Protein AF-A0A3D0RS94-F1 (afdb_monomer_lite)

Sequence (169 aa):
GINPLVRGVFGFDESISSLLTWTTRAYLATLTGYVIHEIAVRAFYARKEPMIPFYAVIIRLALFLGIGILGISLFPEIGAPIIAIAELALLIEAVILLVWLSRRTHEPVNTNTAIIKGLISAVVGGVVTYLIALYLPGGAIITALIGMIVGGLVALAIVWSEAKQLFRL

Foldseek 3Di:
DCLLVLCVPPVDDPVVSVLVVLLVVLLVVLVVLVVLLVVLCVLCVVVVNNVLNVVLVVQLVVQLCVQLVCCCVVCVPSPNSSSSNSSVSSSVSSVVSLVVSLVVDPHGDPCPVVVVLLVVLLVQLVVQLVVLCVPPPDRNVVSNVVSNVVSVVSSCVSNVVVVVVVVVD

Secondary structure (DSSP, 8-state):
--HHHHHHHH---HHHHHHHHHHHHHHHHHHHHHHHHHHHHHHHHHTT-THHHHHHHHHHHHHHHHHHHHHHHH-TTT-HHHHHHHTHHHHHHHHHHHHHHHHHSSS----HHHHHHHHHHHHHHHHHHHHHHHH--S-HHHHHHHHHHHHHHHHHHHHHHHHHHHTT-

pLDDT: mean 86.91, std 6.8, range [53.88, 95.31]

Structure (mmCIF, N/CA/C/O backbone):
data_AF-A0A3D0RS94-F1
#
_entry.id   AF-A0A3D0RS94-F1
#
loop_
_atom_site.group_PDB
_atom_site.id
_atom_site.type_symbol
_atom_site.label_atom_id
_atom_site.label_alt_id
_atom_site.label_comp_id
_atom_site.label_asym_id
_atom_site.label_entity_id
_atom_site.label_seq_id
_atom_site.pdbx_PDB_ins_code
_atom_site.Cartn_x
_atom_site.Cartn_y
_atom_site.Cartn_z
_atom_site.occupancy
_atom_site.B_iso_or_equiv
_atom_site.auth_seq_id
_atom_site.auth_comp_id
_atom_site.auth_asym_id
_atom_site.auth_atom_id
_atom_site.pdbx_PDB_model_num
ATOM 1 N N . GLY A 1 1 ? 3.266 -2.256 -17.168 1.00 68.38 1 GLY A N 1
ATOM 2 C CA . GLY A 1 1 ? 3.992 -1.923 -15.916 1.00 68.38 1 GLY 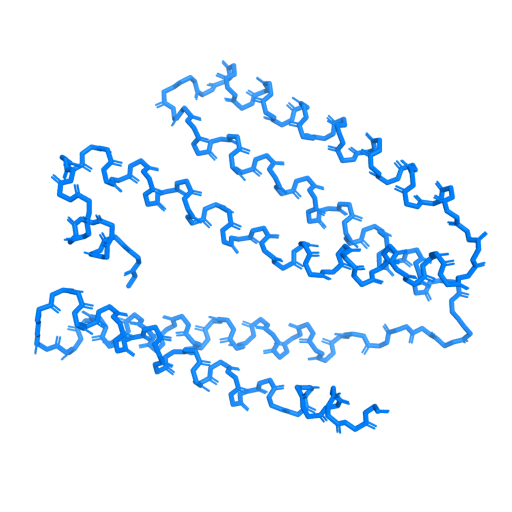A CA 1
ATOM 3 C C . GLY A 1 1 ? 4.546 -0.507 -15.994 1.00 68.38 1 GLY A C 1
ATOM 4 O O . GLY A 1 1 ? 4.496 0.056 -17.073 1.00 68.38 1 GLY A O 1
ATOM 5 N N . ILE A 1 2 ? 5.066 0.068 -14.901 1.00 80.88 2 ILE A N 1
ATOM 6 C CA . ILE A 1 2 ? 5.441 1.504 -14.845 1.00 80.88 2 ILE A CA 1
ATOM 7 C C . ILE A 1 2 ? 6.781 1.867 -15.516 1.00 80.88 2 ILE A C 1
ATOM 9 O O . ILE A 1 2 ? 6.996 3.023 -15.860 1.00 80.88 2 ILE A O 1
ATOM 13 N N . ASN A 1 3 ? 7.682 0.899 -15.717 1.00 82.75 3 ASN A N 1
ATOM 14 C CA . ASN A 1 3 ? 9.044 1.144 -16.219 1.00 82.75 3 ASN A CA 1
ATOM 15 C C . ASN A 1 3 ? 9.085 1.869 -17.588 1.00 82.75 3 ASN A C 1
ATOM 17 O O . ASN A 1 3 ? 9.814 2.854 -17.697 1.00 82.75 3 ASN A O 1
ATOM 21 N N . PRO A 1 4 ? 8.265 1.497 -18.595 1.00 81.62 4 PRO A N 1
ATOM 22 C CA . PRO A 1 4 ? 8.216 2.223 -19.865 1.00 81.62 4 PRO A CA 1
ATOM 23 C C . PRO A 1 4 ? 7.816 3.695 -19.729 1.00 81.62 4 PRO A C 1
ATOM 25 O O . PRO A 1 4 ? 8.299 4.525 -20.492 1.00 81.62 4 PRO A O 1
ATOM 28 N N . LEU A 1 5 ? 6.966 4.030 -18.750 1.00 82.06 5 LEU A N 1
ATOM 29 C CA . LEU A 1 5 ? 6.573 5.415 -18.478 1.00 82.06 5 LEU A CA 1
ATOM 30 C C . LEU A 1 5 ? 7.738 6.198 -17.873 1.00 82.06 5 LEU A C 1
ATOM 32 O O . LEU A 1 5 ? 8.018 7.309 -18.305 1.00 82.06 5 LEU A O 1
ATOM 36 N N . VAL A 1 6 ? 8.452 5.593 -16.919 1.00 83.19 6 VAL A N 1
ATOM 37 C CA . VAL A 1 6 ? 9.632 6.203 -16.293 1.00 83.19 6 VAL A CA 1
ATOM 38 C C . VAL A 1 6 ? 10.712 6.494 -17.339 1.00 83.19 6 VAL A C 1
ATOM 40 O O . VAL A 1 6 ? 11.195 7.620 -17.420 1.00 83.19 6 VAL A O 1
ATOM 43 N N . ARG A 1 7 ? 11.041 5.515 -18.192 1.00 83.62 7 ARG A N 1
ATOM 44 C CA . ARG A 1 7 ? 12.036 5.702 -19.263 1.00 83.62 7 ARG A CA 1
ATOM 45 C C . ARG A 1 7 ? 11.581 6.733 -20.295 1.00 83.62 7 ARG A C 1
ATOM 47 O O . ARG A 1 7 ? 12.375 7.571 -20.703 1.00 83.62 7 ARG A O 1
ATOM 54 N N . GLY A 1 8 ? 10.309 6.685 -20.692 1.00 81.12 8 GLY A N 1
ATOM 55 C CA . GLY A 1 8 ? 9.751 7.573 -21.711 1.00 81.12 8 GLY A CA 1
ATOM 56 C C . GLY A 1 8 ? 9.652 9.040 -21.290 1.00 81.12 8 GLY A C 1
ATOM 57 O O . GLY A 1 8 ? 9.867 9.915 -22.119 1.00 81.12 8 GLY A O 1
ATOM 58 N N . VAL A 1 9 ? 9.334 9.312 -20.020 1.00 84.12 9 VAL A N 1
ATOM 59 C CA . VAL A 1 9 ? 9.152 10.683 -19.510 1.00 84.12 9 VAL A CA 1
ATOM 60 C C . VAL A 1 9 ? 10.475 11.319 -19.101 1.00 84.12 9 VAL A C 1
ATOM 62 O O . VAL A 1 9 ? 10.706 12.487 -19.398 1.00 84.12 9 VAL A O 1
ATOM 65 N N . PHE A 1 10 ? 11.337 10.572 -18.408 1.00 83.31 10 PHE A N 1
ATOM 66 C CA . PHE A 1 10 ? 12.537 11.148 -17.802 1.00 83.31 10 PHE A CA 1
ATOM 67 C C . PHE A 1 10 ? 13.807 10.984 -18.642 1.00 83.31 10 PHE A C 1
ATOM 69 O O . PHE A 1 10 ? 14.784 11.681 -18.389 1.00 83.31 10 PHE A O 1
ATOM 76 N N . GLY A 1 11 ? 13.825 10.070 -19.619 1.00 81.62 11 GLY A N 1
ATOM 77 C CA . GLY A 1 11 ? 14.994 9.855 -20.480 1.00 81.62 11 GLY A CA 1
ATOM 78 C C . GLY A 1 11 ? 16.259 9.415 -19.732 1.00 81.62 11 GLY A C 1
ATOM 79 O O . GLY A 1 11 ? 17.363 9.609 -20.231 1.00 81.62 11 GLY A O 1
ATOM 80 N N . PHE A 1 12 ? 16.115 8.861 -18.525 1.00 84.56 12 PHE A N 1
ATOM 81 C CA . PHE A 1 12 ? 17.240 8.420 -17.706 1.00 84.56 12 PHE A CA 1
ATOM 82 C C . PHE A 1 12 ? 17.893 7.143 -18.242 1.00 84.56 12 PHE A C 1
ATOM 84 O O . PHE A 1 12 ? 17.267 6.338 -18.937 1.00 84.56 12 PHE A O 1
ATOM 91 N N . ASP A 1 13 ? 19.141 6.925 -17.821 1.00 85.31 13 ASP A N 1
ATOM 92 C CA . ASP A 1 13 ? 19.844 5.657 -18.009 1.00 85.31 13 ASP A CA 1
ATOM 93 C C . ASP A 1 13 ? 19.070 4.476 -17.379 1.00 85.31 13 ASP A C 1
ATOM 95 O O . ASP A 1 13 ? 18.209 4.645 -16.503 1.00 85.31 13 ASP A O 1
ATOM 99 N N . GLU A 1 14 ? 19.353 3.261 -17.844 1.00 84.69 14 GLU A N 1
ATOM 100 C CA . GLU A 1 14 ? 18.674 2.036 -17.420 1.00 84.69 14 GLU A CA 1
ATOM 101 C C . GLU A 1 14 ? 18.836 1.769 -15.919 1.00 84.69 14 GLU A C 1
ATOM 103 O O . GLU A 1 14 ? 17.872 1.377 -15.254 1.00 84.69 14 GLU A O 1
ATOM 108 N N . SER A 1 15 ? 20.017 2.068 -15.372 1.00 85.75 15 SER A N 1
ATOM 109 C CA . SER A 1 15 ? 20.330 1.937 -13.946 1.00 85.75 15 SER A CA 1
ATOM 110 C C . SER A 1 15 ? 19.394 2.787 -13.071 1.00 85.75 15 SER A C 1
ATOM 112 O O . SER A 1 15 ? 18.686 2.268 -12.202 1.00 85.75 15 SER A O 1
ATOM 114 N N . ILE A 1 16 ? 19.310 4.087 -13.361 1.00 85.44 16 ILE A N 1
ATOM 115 C CA . ILE A 1 16 ? 18.476 5.060 -12.642 1.00 85.44 16 ILE A CA 1
ATOM 116 C C . ILE A 1 16 ? 16.987 4.758 -12.848 1.00 85.44 16 ILE A C 1
ATOM 118 O O . ILE A 1 16 ? 16.203 4.781 -11.898 1.00 85.44 16 ILE A O 1
ATOM 122 N N . SER A 1 17 ? 16.586 4.415 -14.074 1.00 87.12 17 SER A N 1
ATOM 123 C CA . SER A 1 17 ? 15.198 4.064 -14.392 1.00 87.12 17 SER A CA 1
ATOM 124 C C . SER A 1 17 ? 14.728 2.813 -13.644 1.00 87.12 17 SER A C 1
ATOM 126 O O . SER A 1 17 ? 13.578 2.749 -13.196 1.00 87.12 17 SER A O 1
ATOM 128 N N . SER A 1 18 ? 15.607 1.819 -13.487 1.00 86.25 18 SER A N 1
ATOM 129 C CA . SER A 1 18 ? 15.342 0.609 -12.706 1.00 86.25 18 SER A CA 1
ATOM 130 C C . SER A 1 18 ? 15.200 0.933 -11.218 1.00 86.25 18 SER A C 1
ATOM 132 O O . SER A 1 18 ? 14.203 0.547 -10.603 1.00 86.25 18 SER A O 1
ATOM 134 N N . LEU A 1 19 ? 16.127 1.721 -10.662 1.00 87.38 19 LEU A N 1
ATOM 135 C CA . LEU A 1 19 ? 16.088 2.154 -9.263 1.00 87.38 19 LEU A CA 1
ATOM 136 C C . LEU A 1 19 ? 14.793 2.908 -8.928 1.00 87.38 19 LEU A C 1
ATOM 138 O O . LEU A 1 19 ? 14.121 2.597 -7.939 1.00 87.38 19 LEU A O 1
ATOM 142 N N . LEU A 1 20 ? 14.408 3.865 -9.777 1.00 89.19 20 LEU A N 1
ATOM 143 C CA . LEU A 1 20 ? 13.173 4.627 -9.609 1.00 89.19 20 LEU A CA 1
ATOM 144 C C . LEU A 1 20 ? 11.947 3.717 -9.725 1.00 89.19 20 LEU A C 1
ATOM 146 O O . LEU A 1 20 ? 11.063 3.764 -8.876 1.00 89.19 20 LEU A O 1
ATOM 150 N N . THR A 1 21 ? 11.928 2.818 -10.713 1.00 90.00 21 THR A N 1
ATOM 151 C CA . THR A 1 21 ? 10.847 1.835 -10.879 1.00 90.00 21 THR A CA 1
ATOM 152 C C . THR A 1 21 ? 10.661 0.972 -9.627 1.00 90.00 21 THR A C 1
ATOM 154 O O . THR A 1 21 ? 9.527 0.755 -9.195 1.00 90.00 21 THR A O 1
ATOM 157 N N . TRP A 1 22 ? 11.743 0.457 -9.041 1.00 88.44 22 TRP A N 1
ATOM 158 C CA . TRP A 1 22 ? 11.679 -0.367 -7.831 1.00 88.44 22 TRP A CA 1
ATOM 159 C C . TRP A 1 22 ? 11.185 0.421 -6.623 1.00 88.44 22 TRP A C 1
ATOM 161 O O . TRP A 1 22 ? 10.279 -0.035 -5.925 1.00 88.44 22 TRP A O 1
ATOM 171 N N . THR A 1 23 ? 11.709 1.630 -6.438 1.00 89.88 23 THR A N 1
ATOM 172 C CA . THR A 1 23 ? 11.282 2.543 -5.374 1.00 89.88 23 THR A CA 1
ATOM 173 C C . THR A 1 23 ? 9.789 2.870 -5.492 1.00 89.88 23 THR A C 1
ATOM 175 O O . THR A 1 23 ? 9.040 2.734 -4.527 1.00 89.88 23 THR A O 1
ATOM 178 N N . THR A 1 24 ? 9.305 3.217 -6.689 1.00 90.38 24 THR A N 1
ATOM 179 C CA . THR A 1 24 ? 7.882 3.508 -6.915 1.00 90.38 24 THR A CA 1
ATOM 180 C C . THR A 1 24 ? 6.998 2.290 -6.655 1.00 90.38 24 THR A C 1
ATOM 182 O O . THR A 1 24 ? 5.938 2.431 -6.054 1.00 90.38 24 THR A O 1
ATOM 185 N N . ARG A 1 25 ? 7.411 1.082 -7.063 1.00 89.62 25 ARG A N 1
ATOM 186 C CA . ARG A 1 25 ? 6.653 -0.149 -6.772 1.00 89.62 25 ARG A CA 1
ATOM 187 C C . ARG A 1 25 ? 6.499 -0.385 -5.271 1.00 89.62 25 ARG A C 1
ATOM 189 O O . ARG A 1 25 ? 5.412 -0.766 -4.845 1.00 89.62 25 ARG A O 1
ATOM 196 N N . ALA A 1 26 ? 7.550 -0.133 -4.491 1.00 89.88 26 ALA A N 1
ATOM 197 C CA . ALA A 1 26 ? 7.493 -0.243 -3.038 1.00 89.88 26 ALA A CA 1
ATOM 198 C C . ALA A 1 26 ? 6.490 0.757 -2.433 1.00 89.88 26 ALA A C 1
ATOM 200 O O . ALA A 1 26 ? 5.623 0.346 -1.667 1.00 89.88 26 ALA A O 1
ATOM 201 N N . TYR A 1 27 ? 6.506 2.026 -2.857 1.00 90.12 27 TYR A N 1
ATOM 202 C CA . TYR A 1 27 ? 5.509 3.015 -2.416 1.00 90.12 27 TYR A CA 1
ATOM 203 C C . TYR A 1 27 ? 4.074 2.677 -2.850 1.00 90.12 27 TYR A C 1
ATOM 205 O O . TYR A 1 27 ? 3.125 2.874 -2.097 1.00 90.12 27 TYR A O 1
ATOM 213 N N . LEU A 1 28 ? 3.879 2.138 -4.057 1.00 90.38 28 LEU A N 1
ATOM 214 C CA . LEU A 1 28 ? 2.546 1.717 -4.501 1.00 90.38 28 LEU A CA 1
ATOM 215 C C . LEU A 1 28 ? 1.998 0.561 -3.654 1.00 90.38 28 LEU A C 1
ATOM 217 O O . LEU A 1 28 ? 0.791 0.499 -3.427 1.00 90.38 28 LEU A O 1
ATOM 221 N N . ALA A 1 29 ? 2.862 -0.324 -3.152 1.00 89.25 29 ALA A N 1
ATOM 222 C CA . ALA A 1 29 ? 2.450 -1.405 -2.261 1.00 89.25 29 ALA A CA 1
ATOM 223 C C . ALA A 1 29 ? 1.942 -0.890 -0.900 1.00 89.25 29 ALA A C 1
ATOM 225 O O . ALA A 1 29 ? 1.063 -1.509 -0.300 1.00 89.25 29 ALA A O 1
ATOM 226 N N . THR A 1 30 ? 2.446 0.253 -0.423 1.00 91.12 30 THR A N 1
ATOM 227 C CA . THR A 1 30 ? 2.049 0.842 0.869 1.00 91.12 30 THR A CA 1
ATOM 228 C C . THR A 1 30 ? 0.807 1.729 0.772 1.00 91.12 30 THR A C 1
ATOM 230 O O . THR A 1 30 ? 0.193 2.027 1.798 1.00 91.12 30 THR A O 1
ATOM 233 N N . LEU A 1 31 ? 0.368 2.087 -0.441 1.00 91.38 31 LEU A N 1
ATOM 234 C CA . LEU A 1 31 ? -0.774 2.974 -0.691 1.00 91.38 31 LEU A CA 1
ATOM 235 C C . LEU A 1 31 ? -2.060 2.524 0.021 1.00 91.38 31 LEU A C 1
ATOM 237 O O . LEU A 1 31 ? -2.773 3.346 0.594 1.00 91.38 31 LEU A O 1
ATOM 241 N N . THR A 1 32 ? -2.335 1.218 0.048 1.00 91.19 32 THR A N 1
ATOM 242 C CA . THR A 1 32 ? -3.491 0.653 0.767 1.00 91.19 32 THR A CA 1
ATOM 243 C C . THR A 1 32 ? -3.457 0.999 2.256 1.00 91.19 32 THR A C 1
ATOM 245 O O . THR A 1 32 ? -4.485 1.338 2.839 1.00 91.19 32 THR A O 1
ATOM 248 N N . GLY A 1 33 ? -2.270 0.966 2.866 1.00 92.19 33 GLY A N 1
ATOM 249 C CA . GLY A 1 33 ? -2.078 1.353 4.258 1.00 92.19 33 GLY A CA 1
ATOM 250 C C . GLY A 1 33 ? -2.427 2.819 4.493 1.00 92.19 33 GLY A C 1
ATOM 251 O O . GLY A 1 33 ? -3.122 3.119 5.458 1.00 92.19 33 GLY A O 1
ATOM 252 N N . TYR A 1 3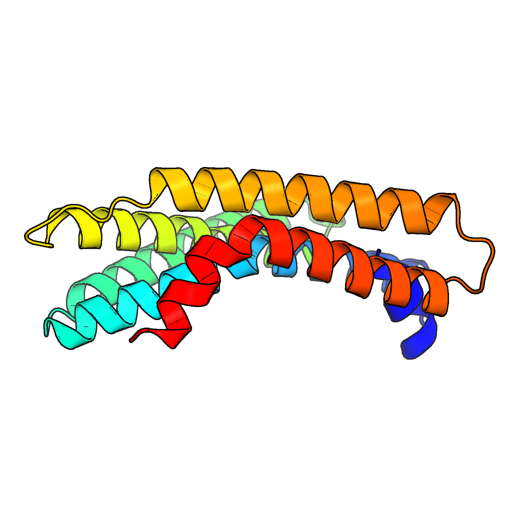4 ? -2.023 3.720 3.589 1.00 93.19 34 TYR A N 1
ATOM 253 C CA . TYR A 1 34 ? -2.332 5.153 3.702 1.00 93.19 34 TYR A CA 1
ATOM 254 C C . TYR A 1 34 ? -3.832 5.415 3.681 1.00 93.19 34 TYR A C 1
ATOM 256 O O . TYR A 1 34 ? -4.335 6.180 4.500 1.00 93.19 34 TYR A O 1
ATOM 264 N N . VAL A 1 35 ? -4.558 4.743 2.784 1.00 92.31 35 VAL A N 1
ATOM 265 C CA . VAL A 1 35 ? -6.015 4.894 2.693 1.00 92.31 35 VAL A CA 1
ATOM 266 C C . VAL A 1 35 ? -6.693 4.417 3.980 1.00 92.31 35 VAL A C 1
ATOM 268 O O . VAL A 1 35 ? -7.563 5.109 4.505 1.00 92.31 35 VAL A O 1
ATOM 271 N N . ILE A 1 36 ? -6.277 3.269 4.526 1.00 91.75 36 ILE A N 1
ATOM 272 C CA . ILE A 1 36 ? -6.824 2.750 5.789 1.00 91.75 36 ILE A CA 1
ATOM 273 C C . ILE A 1 36 ? -6.497 3.695 6.952 1.00 91.75 36 ILE A C 1
ATOM 275 O O . ILE A 1 36 ? -7.384 4.014 7.744 1.00 91.75 36 ILE A O 1
ATOM 279 N N . HIS A 1 37 ? -5.248 4.157 7.045 1.00 94.25 37 HIS A N 1
ATOM 280 C CA . HIS A 1 37 ? -4.790 5.068 8.092 1.00 94.25 37 HIS A CA 1
ATOM 281 C C . HIS A 1 37 ? -5.604 6.367 8.098 1.00 94.25 37 HIS A C 1
ATOM 283 O O . HIS A 1 37 ? -6.145 6.742 9.137 1.00 94.25 37 HIS A O 1
ATOM 289 N N . GLU A 1 38 ? -5.760 7.011 6.939 1.00 93.00 38 GLU A N 1
ATOM 290 C CA . GLU A 1 38 ? -6.488 8.277 6.806 1.00 93.00 38 GLU A CA 1
ATOM 291 C C . GLU A 1 38 ? -7.933 8.158 7.314 1.00 93.00 38 GLU A C 1
ATOM 293 O O . GLU A 1 38 ? -8.423 9.015 8.053 1.00 93.00 38 GLU A O 1
ATOM 298 N N . ILE A 1 39 ? -8.614 7.063 6.964 1.00 91.12 39 ILE A N 1
ATOM 299 C CA . ILE A 1 39 ? -9.990 6.803 7.401 1.00 91.12 39 ILE A CA 1
ATOM 300 C C . ILE A 1 39 ? -10.032 6.507 8.907 1.00 91.12 39 ILE A C 1
ATOM 302 O O . ILE A 1 39 ? -10.855 7.080 9.626 1.00 91.12 39 ILE A O 1
ATOM 306 N N . ALA A 1 40 ? -9.144 5.642 9.405 1.00 91.38 40 ALA A N 1
ATOM 307 C CA . ALA A 1 40 ? -9.139 5.221 10.803 1.00 91.38 40 ALA A CA 1
ATOM 308 C C . ALA A 1 40 ? -8.836 6.384 11.761 1.00 91.38 40 ALA A C 1
ATOM 310 O O . ALA A 1 40 ? -9.534 6.563 12.760 1.00 91.38 40 ALA A O 1
ATOM 311 N N . VAL A 1 41 ? -7.840 7.213 11.441 1.00 93.25 41 VAL A N 1
ATOM 312 C CA . VAL A 1 41 ? -7.470 8.378 12.256 1.00 93.25 41 VAL A CA 1
ATOM 313 C C . VAL A 1 41 ? -8.618 9.386 12.327 1.00 93.25 41 VAL A C 1
ATOM 315 O O . VAL A 1 41 ? -8.974 9.838 13.418 1.00 93.25 41 VAL A O 1
ATOM 318 N N . ARG A 1 42 ? -9.272 9.677 11.195 1.00 92.12 42 ARG A N 1
ATOM 319 C CA . ARG A 1 42 ? -10.450 10.560 11.160 1.00 92.12 42 ARG A CA 1
ATOM 320 C C . ARG A 1 42 ? -11.603 10.015 12.004 1.00 92.12 42 ARG A C 1
ATOM 322 O O . ARG A 1 42 ? -12.264 10.791 12.696 1.00 92.12 42 ARG A O 1
ATOM 329 N N . ALA A 1 43 ? -11.817 8.699 12.010 1.00 91.25 43 ALA A N 1
ATOM 330 C CA . ALA A 1 43 ? -12.834 8.072 12.852 1.00 91.25 43 ALA A CA 1
ATOM 331 C C . ALA A 1 43 ? -12.539 8.239 14.356 1.00 91.25 43 ALA A C 1
ATOM 333 O O . ALA A 1 43 ? -13.446 8.550 15.129 1.00 91.25 43 ALA A O 1
ATOM 334 N N . PHE A 1 44 ? -11.279 8.109 14.787 1.00 91.50 44 PHE A N 1
ATOM 335 C CA . PHE A 1 44 ? -10.889 8.373 16.180 1.00 91.50 44 PHE A CA 1
ATOM 336 C C . PHE A 1 44 ? -11.019 9.852 16.565 1.00 91.50 44 PHE A C 1
ATOM 338 O O . PHE A 1 44 ? -11.468 10.162 17.673 1.00 91.50 44 PHE A O 1
ATOM 345 N N . TYR A 1 45 ? -10.701 10.774 15.653 1.00 90.75 45 TYR A N 1
ATOM 346 C CA . TYR A 1 45 ? -10.920 12.205 15.879 1.00 90.75 45 TYR A CA 1
ATOM 347 C C . TYR A 1 45 ? -12.404 12.549 16.021 1.00 90.75 45 TYR A C 1
ATOM 349 O O . TYR A 1 45 ? -12.764 13.285 16.940 1.00 90.75 45 TYR A O 1
ATOM 357 N N . ALA A 1 46 ? -13.281 11.953 15.208 1.00 91.25 46 ALA A N 1
ATOM 358 C CA . ALA A 1 46 ? -14.730 12.113 15.351 1.00 91.25 46 ALA A CA 1
ATOM 359 C C . ALA A 1 46 ? -15.250 11.612 16.713 1.00 91.25 46 ALA A C 1
ATOM 361 O O . ALA A 1 46 ? -16.208 12.158 17.259 1.00 91.25 46 ALA A O 1
ATOM 362 N N . ARG A 1 47 ? -14.580 10.615 17.304 1.00 89.62 47 ARG A N 1
ATOM 363 C CA . ARG A 1 47 ? -14.875 10.086 18.646 1.00 89.62 47 ARG A CA 1
ATOM 364 C C . ARG A 1 47 ? -14.241 10.875 19.792 1.00 89.62 47 ARG A C 1
ATOM 366 O O . ARG A 1 47 ? -14.449 10.512 20.944 1.00 89.62 47 ARG A O 1
ATOM 373 N N . LYS A 1 48 ? -13.496 11.950 19.502 1.00 90.44 48 LYS A N 1
ATOM 374 C CA . LYS A 1 48 ? -12.720 12.725 20.488 1.00 90.44 48 LYS A CA 1
ATOM 375 C C . LYS A 1 48 ? -11.673 11.882 21.233 1.00 90.44 48 LYS A C 1
ATOM 377 O O . LYS A 1 48 ? -11.339 12.178 22.376 1.00 90.44 48 LYS A O 1
ATOM 382 N N . GLU A 1 49 ? -11.114 10.866 20.575 1.00 88.69 49 GLU A N 1
ATOM 383 C CA . GLU A 1 49 ? -10.062 9.994 21.121 1.00 88.69 49 GLU A CA 1
ATOM 384 C C . GLU A 1 49 ? -8.718 10.197 20.379 1.00 88.69 49 GLU A C 1
ATOM 386 O O . GLU A 1 49 ? -8.187 9.252 19.794 1.00 88.69 49 GLU A O 1
ATOM 391 N N . PRO A 1 50 ? -8.118 11.408 20.375 1.00 89.31 50 PRO A N 1
ATOM 392 C CA . PRO A 1 50 ? -6.926 11.702 19.567 1.00 89.31 50 PRO A CA 1
ATOM 393 C C . PRO A 1 50 ? -5.655 10.990 20.052 1.00 89.31 50 PRO A C 1
ATOM 395 O O . PRO A 1 50 ? -4.687 10.872 19.305 1.00 89.31 50 PRO A O 1
ATOM 398 N N . MET A 1 51 ? -5.646 10.501 21.294 1.00 91.19 51 MET A N 1
ATOM 399 C CA . MET A 1 51 ? -4.477 9.836 21.876 1.00 91.19 51 MET A CA 1
ATOM 400 C C . MET A 1 51 ? -4.175 8.491 21.205 1.00 91.19 51 MET A C 1
ATOM 402 O O . MET A 1 51 ? -3.019 8.091 21.134 1.00 91.19 51 MET A O 1
ATOM 406 N N . ILE A 1 52 ? -5.191 7.801 20.676 1.00 90.81 52 ILE A N 1
ATOM 407 C CA . ILE A 1 52 ? -5.005 6.501 20.017 1.00 90.81 52 ILE A CA 1
ATOM 408 C C . ILE A 1 52 ? -4.188 6.649 18.718 1.00 90.81 52 ILE A C 1
ATOM 410 O O . ILE A 1 52 ? -3.146 5.996 18.616 1.00 90.81 52 ILE A O 1
ATOM 414 N N . PRO A 1 53 ? -4.568 7.533 17.769 1.00 91.75 53 PRO A N 1
ATOM 415 C CA . PRO A 1 53 ? -3.721 7.878 16.627 1.00 91.75 53 PRO A CA 1
ATOM 416 C C . PRO A 1 53 ? -2.305 8.309 17.014 1.00 91.75 53 PRO A C 1
ATOM 418 O O . PRO A 1 53 ? -1.345 7.914 16.363 1.00 91.75 53 PRO A O 1
ATOM 421 N N . PHE A 1 54 ? -2.149 9.072 18.099 1.00 92.12 54 PHE A N 1
ATOM 422 C CA . PHE A 1 54 ? -0.831 9.523 18.543 1.00 92.12 54 PHE A CA 1
ATOM 423 C C . PHE A 1 54 ? 0.097 8.358 18.924 1.00 92.12 54 PHE A C 1
ATOM 425 O O . PHE A 1 54 ? 1.238 8.301 18.463 1.00 92.12 54 PHE A O 1
ATOM 432 N N . TYR A 1 55 ? -0.388 7.388 19.708 1.00 91.50 55 TYR A N 1
ATOM 433 C CA . TYR A 1 55 ? 0.403 6.196 20.037 1.00 91.50 55 TYR A CA 1
ATOM 434 C C . TYR A 1 55 ? 0.722 5.344 18.804 1.00 91.50 55 TYR A C 1
ATOM 436 O O . TYR A 1 55 ? 1.814 4.784 18.711 1.00 91.50 55 TYR A O 1
ATOM 444 N N . ALA A 1 56 ? -0.200 5.267 17.844 1.00 91.69 56 ALA A N 1
ATOM 445 C CA . ALA A 1 56 ? 0.017 4.539 16.599 1.00 91.69 56 ALA A CA 1
ATOM 446 C C . ALA A 1 56 ? 1.156 5.154 15.764 1.00 91.69 56 ALA A C 1
ATOM 448 O O . ALA A 1 56 ? 2.044 4.426 15.317 1.00 91.69 56 ALA A O 1
ATOM 449 N N . VAL A 1 57 ? 1.228 6.487 15.683 1.00 92.25 57 VAL A N 1
ATOM 450 C CA . VAL A 1 57 ? 2.333 7.193 15.013 1.00 92.25 57 VAL A CA 1
ATOM 451 C C . VAL A 1 57 ? 3.681 6.894 15.677 1.00 92.25 57 VAL A C 1
ATOM 453 O O . VAL A 1 57 ? 4.677 6.709 14.979 1.00 92.25 57 VAL A O 1
ATOM 456 N N . ILE A 1 58 ? 3.731 6.788 17.010 1.00 94.06 58 ILE A N 1
ATOM 457 C CA . ILE A 1 58 ? 4.961 6.404 17.726 1.00 94.06 58 ILE A CA 1
ATOM 458 C C . ILE A 1 58 ? 5.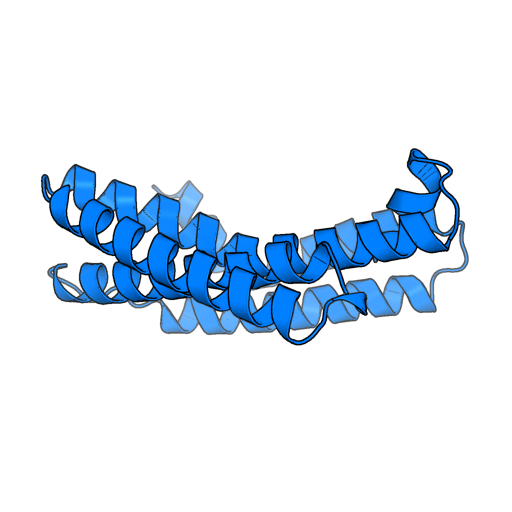397 4.986 17.334 1.00 94.06 58 ILE A C 1
ATOM 460 O O . ILE A 1 58 ? 6.576 4.758 17.057 1.00 94.06 58 ILE A O 1
ATOM 464 N N . ILE A 1 59 ? 4.455 4.039 17.262 1.00 91.62 59 ILE A N 1
ATOM 465 C CA . ILE A 1 59 ? 4.731 2.663 16.824 1.00 91.62 59 ILE A CA 1
ATOM 466 C C . ILE A 1 59 ? 5.237 2.655 15.379 1.00 91.62 59 ILE A C 1
ATOM 468 O O . ILE A 1 59 ? 6.246 2.009 15.092 1.00 91.62 59 ILE A O 1
ATOM 472 N N . ARG A 1 60 ? 4.589 3.405 14.477 1.00 94.50 60 ARG A N 1
ATOM 473 C CA . ARG A 1 60 ? 5.042 3.548 13.088 1.00 94.50 60 ARG A CA 1
ATOM 474 C C . ARG A 1 60 ? 6.455 4.096 13.025 1.00 94.50 60 ARG A C 1
ATOM 476 O O . ARG A 1 60 ? 7.262 3.546 12.288 1.00 94.50 60 ARG A O 1
ATOM 483 N N . LEU A 1 61 ? 6.764 5.149 13.780 1.00 94.88 61 LEU A N 1
ATOM 484 C CA . LEU A 1 61 ? 8.093 5.751 13.782 1.00 94.88 61 LEU A CA 1
ATOM 485 C C . LEU A 1 61 ? 9.153 4.742 14.239 1.00 94.88 61 LEU A C 1
ATOM 487 O O . LEU A 1 61 ? 10.181 4.598 13.582 1.00 94.88 61 LEU A O 1
ATOM 491 N N . ALA A 1 62 ? 8.882 4.006 15.319 1.00 95.31 62 ALA A N 1
ATOM 492 C CA . ALA A 1 62 ? 9.786 2.977 15.821 1.00 95.31 62 ALA A CA 1
ATOM 493 C C . ALA A 1 62 ? 10.010 1.854 14.793 1.00 95.31 62 ALA A C 1
ATOM 495 O O . ALA A 1 62 ? 11.151 1.467 14.544 1.00 95.31 62 ALA A O 1
ATOM 496 N N . LEU A 1 63 ? 8.940 1.365 14.157 1.00 93.94 63 LEU A N 1
ATOM 497 C CA . LEU A 1 63 ? 9.024 0.337 13.117 1.00 93.94 63 LEU A CA 1
ATOM 498 C C . LEU A 1 63 ? 9.743 0.844 11.864 1.00 93.94 63 LEU A C 1
ATOM 500 O O . LEU A 1 63 ? 10.607 0.150 11.342 1.00 93.94 63 LEU A O 1
ATOM 504 N N . PHE A 1 64 ? 9.424 2.051 11.400 1.00 94.06 64 PHE A N 1
ATOM 505 C CA . PHE A 1 64 ? 10.034 2.656 10.220 1.00 94.06 64 PHE A CA 1
ATOM 506 C C . PHE A 1 64 ? 11.538 2.850 10.415 1.00 94.06 64 PHE A C 1
ATOM 508 O O . PHE A 1 64 ? 12.326 2.437 9.567 1.00 94.06 64 PHE A O 1
ATOM 515 N N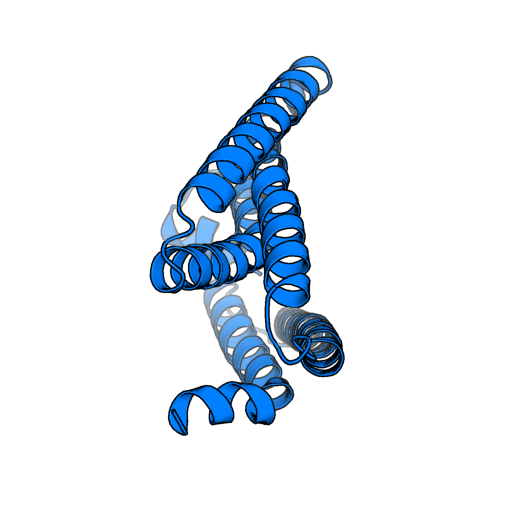 . LEU A 1 65 ? 11.947 3.422 11.553 1.00 94.06 65 LEU A N 1
ATOM 516 C CA . LEU A 1 65 ? 13.361 3.590 11.879 1.00 94.06 65 LEU A CA 1
ATOM 517 C C . LEU A 1 65 ? 14.052 2.236 12.053 1.00 94.06 65 LEU A C 1
ATOM 519 O O . LEU A 1 65 ? 15.135 2.043 11.512 1.00 94.06 65 LEU A O 1
ATOM 523 N N . GLY A 1 66 ? 13.420 1.284 12.744 1.00 93.12 66 GLY A N 1
ATOM 524 C CA . GLY A 1 66 ? 13.966 -0.060 12.926 1.00 93.12 66 GLY A CA 1
ATOM 525 C C . GLY A 1 66 ? 14.206 -0.774 11.596 1.00 93.12 66 GLY A C 1
ATOM 526 O O . GLY A 1 66 ? 15.322 -1.209 11.322 1.00 93.12 66 GLY A O 1
ATOM 527 N N . ILE A 1 67 ? 13.188 -0.843 10.736 1.00 90.62 67 ILE A N 1
ATOM 528 C CA . ILE A 1 67 ? 13.274 -1.490 9.420 1.00 90.62 67 ILE A CA 1
ATOM 529 C C . ILE A 1 67 ? 14.242 -0.732 8.506 1.00 90.62 67 ILE A C 1
ATOM 531 O O . ILE A 1 67 ? 15.051 -1.360 7.829 1.00 90.62 67 ILE A O 1
ATOM 535 N N . GLY A 1 68 ? 14.200 0.602 8.500 1.00 89.75 68 GLY A N 1
ATOM 536 C CA . GLY A 1 68 ? 15.072 1.432 7.671 1.00 89.75 68 GLY A CA 1
ATOM 53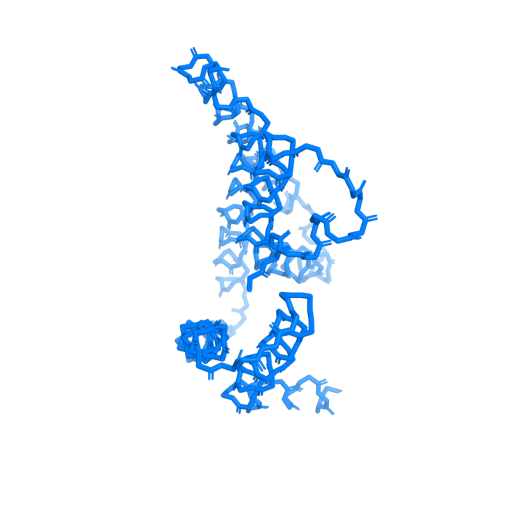7 C C . GLY A 1 68 ? 16.548 1.294 8.045 1.00 89.75 68 GLY A C 1
ATOM 538 O O . GLY A 1 68 ? 17.377 1.030 7.177 1.00 89.75 68 GLY A O 1
ATOM 539 N N . ILE A 1 69 ? 16.881 1.410 9.335 1.00 90.56 69 ILE A N 1
ATOM 540 C CA . ILE A 1 69 ? 18.263 1.294 9.825 1.00 90.56 69 ILE A CA 1
ATOM 541 C C . ILE A 1 69 ? 18.786 -0.130 9.608 1.00 90.56 69 ILE A C 1
ATOM 543 O O . ILE A 1 69 ? 19.889 -0.303 9.084 1.00 90.56 69 ILE A O 1
ATOM 547 N N . LEU A 1 70 ? 18.001 -1.159 9.951 1.00 89.00 70 LEU A N 1
ATOM 548 C CA . LEU A 1 70 ? 18.401 -2.553 9.735 1.00 89.00 70 LEU A CA 1
ATOM 549 C C . LEU A 1 70 ? 18.552 -2.869 8.248 1.00 89.00 70 LEU A C 1
ATOM 551 O O . LEU A 1 70 ? 19.531 -3.487 7.846 1.00 89.00 70 LEU A O 1
ATOM 555 N N . GLY A 1 71 ? 17.622 -2.407 7.417 1.00 85.62 71 GLY A N 1
ATOM 556 C CA . GLY A 1 71 ? 17.669 -2.638 5.982 1.00 85.62 71 GLY A CA 1
ATOM 557 C C . GLY A 1 71 ? 18.904 -2.008 5.339 1.00 85.62 71 GLY A C 1
ATOM 558 O O . GLY A 1 71 ? 19.631 -2.697 4.631 1.00 85.62 71 GLY A O 1
ATOM 559 N N . ILE A 1 72 ? 19.184 -0.732 5.619 1.00 86.50 72 ILE A N 1
ATOM 560 C CA . ILE A 1 72 ? 20.344 -0.034 5.039 1.00 86.50 72 ILE A CA 1
ATOM 561 C C . ILE A 1 72 ? 21.662 -0.636 5.540 1.00 86.50 72 ILE A C 1
ATOM 563 O O . ILE A 1 72 ? 22.607 -0.760 4.766 1.00 86.50 72 ILE A O 1
ATOM 567 N N . SER A 1 73 ? 21.738 -1.020 6.818 1.00 86.19 73 SER A N 1
ATOM 568 C CA . SER A 1 73 ? 22.963 -1.593 7.392 1.00 86.19 73 SER A CA 1
ATOM 569 C C . SER A 1 73 ? 23.255 -3.013 6.901 1.00 86.19 73 SER A C 1
ATOM 571 O O . SER A 1 73 ? 24.418 -3.342 6.680 1.00 86.19 73 SER A O 1
ATOM 573 N N . LEU A 1 74 ? 22.227 -3.845 6.702 1.00 84.75 74 LEU A N 1
ATOM 574 C CA . LEU A 1 74 ? 22.379 -5.220 6.214 1.00 84.75 74 LEU A CA 1
ATOM 575 C C . LEU A 1 74 ? 22.518 -5.303 4.689 1.00 84.75 74 LEU A C 1
ATOM 577 O O . LEU A 1 74 ? 23.181 -6.207 4.188 1.00 84.75 74 LEU A O 1
ATOM 581 N N . PHE A 1 75 ? 21.904 -4.375 3.951 1.00 83.88 75 PHE A N 1
ATOM 582 C CA . PHE A 1 75 ? 21.852 -4.396 2.488 1.00 83.88 75 PHE A CA 1
ATOM 583 C C . PHE A 1 75 ? 22.192 -3.024 1.879 1.00 83.88 75 PHE A C 1
ATOM 585 O O . PHE A 1 75 ? 21.358 -2.414 1.198 1.00 83.88 75 PHE A O 1
ATOM 592 N N . PRO A 1 76 ? 23.429 -2.532 2.073 1.00 75.38 76 PRO A N 1
ATOM 593 C CA . PRO A 1 76 ? 23.841 -1.220 1.573 1.00 75.38 76 PRO A CA 1
ATOM 594 C C . PRO A 1 76 ? 23.761 -1.106 0.041 1.00 75.38 76 PRO A C 1
ATOM 596 O O . PRO A 1 76 ? 23.568 -0.013 -0.484 1.00 75.38 76 PRO A O 1
ATOM 599 N N . GLU A 1 77 ? 23.849 -2.228 -0.680 1.00 74.88 77 GLU A N 1
ATOM 600 C CA . GLU A 1 77 ? 23.827 -2.282 -2.149 1.00 74.88 77 GLU A CA 1
ATOM 601 C C . GLU A 1 77 ? 22.448 -1.994 -2.766 1.00 74.88 77 GLU A C 1
ATOM 603 O O . GLU A 1 77 ? 22.365 -1.554 -3.910 1.00 74.88 77 GLU A O 1
ATOM 608 N N . ILE A 1 78 ? 21.354 -2.219 -2.027 1.00 72.31 78 ILE A N 1
ATOM 609 C CA . ILE A 1 78 ? 19.991 -2.007 -2.545 1.00 72.31 78 ILE A CA 1
ATOM 610 C C . ILE A 1 78 ? 19.628 -0.515 -2.493 1.00 72.31 78 ILE A C 1
ATOM 612 O O . ILE A 1 78 ? 18.971 -0.010 -3.402 1.00 72.31 78 ILE A O 1
ATOM 616 N N . GLY A 1 79 ? 20.071 0.211 -1.460 1.00 77.44 79 GLY A N 1
ATOM 617 C CA . GLY A 1 79 ? 19.909 1.664 -1.347 1.00 77.44 79 GLY A CA 1
ATOM 618 C C . GLY A 1 79 ? 18.462 2.132 -1.115 1.00 77.44 79 GLY A C 1
ATOM 619 O O . GLY A 1 79 ? 17.781 1.682 -0.195 1.00 77.44 79 GLY A O 1
ATOM 620 N N . ALA A 1 80 ? 17.987 3.074 -1.939 1.00 79.44 80 ALA A N 1
ATOM 621 C CA . ALA A 1 80 ? 16.719 3.801 -1.753 1.00 79.44 80 ALA A CA 1
ATOM 622 C C . ALA A 1 80 ? 15.425 2.948 -1.654 1.00 79.44 80 ALA A C 1
ATOM 624 O O . ALA A 1 80 ? 14.561 3.294 -0.843 1.00 79.44 80 ALA A O 1
ATOM 625 N N . PRO A 1 81 ? 15.251 1.832 -2.394 1.00 84.06 81 PRO A N 1
ATOM 626 C CA . PRO A 1 81 ? 14.067 0.981 -2.290 1.00 84.06 81 PRO A CA 1
ATOM 627 C C . PRO A 1 81 ? 13.833 0.418 -0.885 1.00 84.06 81 PRO A C 1
ATOM 629 O O . PRO A 1 81 ? 12.687 0.180 -0.519 1.00 84.06 81 PRO A O 1
ATOM 632 N N . ILE A 1 82 ? 14.882 0.244 -0.074 1.00 85.56 82 ILE A N 1
ATOM 633 C CA . ILE A 1 82 ? 14.748 -0.226 1.313 1.00 85.56 82 ILE A CA 1
ATOM 634 C C . ILE A 1 82 ? 13.941 0.761 2.151 1.00 85.56 82 ILE A C 1
ATOM 636 O O . ILE A 1 82 ? 13.070 0.355 2.916 1.00 85.56 82 ILE A O 1
ATOM 640 N N . ILE A 1 83 ? 14.199 2.057 1.982 1.00 86.88 83 ILE A N 1
ATOM 641 C CA . ILE A 1 83 ? 13.480 3.107 2.707 1.00 86.88 83 ILE A CA 1
ATOM 642 C C . ILE A 1 83 ? 12.006 3.104 2.289 1.00 86.88 83 ILE A C 1
ATOM 644 O O . ILE A 1 83 ? 11.120 3.202 3.132 1.00 86.88 83 ILE A O 1
ATOM 648 N N . ALA A 1 84 ? 11.730 2.915 0.997 1.00 88.44 84 ALA A N 1
ATOM 649 C CA . ALA A 1 84 ? 10.360 2.795 0.506 1.00 88.44 84 ALA A CA 1
ATOM 650 C C . ALA A 1 84 ? 9.653 1.536 1.040 1.00 88.44 84 ALA A C 1
ATOM 652 O O . ALA A 1 84 ? 8.466 1.580 1.343 1.00 88.44 84 ALA A O 1
ATOM 653 N N . ILE A 1 85 ? 10.369 0.420 1.210 1.00 86.94 85 ILE A N 1
ATOM 654 C CA . ILE A 1 85 ? 9.835 -0.792 1.850 1.00 86.94 85 ILE A CA 1
ATOM 655 C C . ILE A 1 85 ? 9.590 -0.563 3.347 1.00 86.94 85 ILE A C 1
ATOM 657 O O . ILE A 1 85 ? 8.618 -1.090 3.884 1.00 86.94 85 ILE A O 1
ATOM 661 N N . ALA A 1 86 ? 10.409 0.248 4.022 1.00 90.94 86 ALA A N 1
ATOM 662 C CA . ALA A 1 86 ? 10.205 0.587 5.429 1.00 90.94 86 ALA A CA 1
ATOM 663 C C . ALA A 1 86 ? 8.860 1.298 5.677 1.00 90.94 86 ALA A C 1
ATOM 665 O O . ALA A 1 86 ? 8.297 1.161 6.762 1.00 90.94 86 ALA A O 1
ATOM 666 N N . GLU A 1 87 ? 8.272 1.959 4.670 1.00 92.00 87 GLU A N 1
ATOM 667 C CA . GLU A 1 87 ? 6.902 2.496 4.752 1.00 92.00 87 GLU A CA 1
ATOM 668 C C . GLU A 1 87 ? 5.824 1.410 4.921 1.00 92.00 87 GLU A C 1
ATOM 670 O O . GLU A 1 87 ? 4.691 1.727 5.280 1.00 92.00 87 GLU A O 1
ATOM 675 N N . LEU A 1 88 ? 6.136 0.115 4.766 1.00 90.69 88 LEU A N 1
ATOM 676 C CA . LEU A 1 88 ? 5.232 -0.961 5.201 1.00 90.69 88 LEU A CA 1
ATOM 677 C C . LEU A 1 88 ? 4.928 -0.893 6.705 1.00 90.69 88 LEU A C 1
ATOM 679 O O . LEU A 1 88 ? 3.889 -1.396 7.133 1.00 90.69 88 LEU A O 1
ATOM 683 N N . ALA A 1 89 ? 5.764 -0.216 7.500 1.00 93.19 89 ALA A N 1
ATOM 684 C CA . ALA A 1 89 ? 5.454 0.130 8.884 1.00 93.19 89 ALA A CA 1
ATOM 685 C C . ALA A 1 89 ? 4.106 0.862 9.016 1.00 93.19 89 ALA A C 1
ATOM 687 O O . ALA A 1 89 ? 3.353 0.588 9.950 1.00 93.19 89 ALA A O 1
ATOM 688 N N . LEU A 1 90 ? 3.764 1.735 8.060 1.00 93.69 90 LEU A N 1
ATOM 689 C CA . LEU A 1 90 ? 2.474 2.424 8.037 1.00 93.69 90 LEU A CA 1
ATOM 690 C C . LEU A 1 90 ? 1.317 1.460 7.768 1.00 93.69 90 LEU A C 1
ATOM 692 O O . LEU A 1 90 ? 0.248 1.610 8.350 1.00 93.69 90 LEU A O 1
ATOM 696 N N . LEU A 1 91 ? 1.506 0.452 6.914 1.00 93.00 91 LEU A N 1
ATOM 697 C CA . LEU A 1 91 ? 0.471 -0.558 6.688 1.00 93.00 91 LEU A CA 1
ATOM 698 C C . LEU A 1 91 ? 0.192 -1.346 7.975 1.00 93.00 91 LEU A C 1
ATOM 700 O O . LEU A 1 91 ? -0.969 -1.567 8.316 1.00 93.00 91 LEU A O 1
ATOM 704 N N . ILE A 1 92 ? 1.242 -1.726 8.708 1.00 91.81 92 ILE A N 1
ATOM 705 C CA . ILE A 1 92 ? 1.115 -2.410 10.003 1.00 91.81 92 ILE A CA 1
ATOM 706 C C . ILE A 1 92 ? 0.359 -1.521 11.000 1.00 91.81 92 ILE A C 1
ATOM 708 O O . ILE A 1 92 ? -0.605 -1.973 11.618 1.00 91.81 92 ILE A O 1
ATOM 712 N N . GLU A 1 93 ? 0.748 -0.250 11.116 1.00 93.88 93 GLU A N 1
ATOM 713 C CA . GLU A 1 93 ? 0.057 0.736 11.953 1.00 93.88 93 GLU A CA 1
ATOM 714 C C . GLU A 1 93 ? -1.427 0.863 11.578 1.00 93.88 93 GLU A C 1
ATOM 716 O O . GLU A 1 93 ? -2.301 0.806 12.444 1.00 93.88 93 GLU A O 1
ATOM 721 N N . ALA A 1 94 ? -1.726 0.999 10.286 1.00 92.56 94 ALA A N 1
ATOM 722 C CA . ALA A 1 94 ? -3.082 1.156 9.780 1.00 92.56 94 ALA A CA 1
ATOM 723 C C . ALA A 1 94 ? -3.964 -0.052 10.127 1.00 92.56 94 ALA A C 1
ATOM 725 O O . ALA A 1 94 ? -5.115 0.117 10.530 1.00 92.56 94 ALA A O 1
ATOM 726 N N . VAL A 1 95 ? -3.419 -1.270 10.034 1.00 91.19 95 VAL A N 1
ATOM 727 C CA . VAL A 1 95 ? -4.114 -2.497 10.450 1.00 91.19 95 VAL A CA 1
ATOM 728 C C . VAL A 1 95 ? -4.377 -2.491 11.957 1.00 91.19 95 VAL A C 1
ATOM 730 O O . VAL A 1 95 ? -5.493 -2.801 12.374 1.00 91.19 95 VAL A O 1
ATOM 733 N N . ILE A 1 96 ? -3.399 -2.095 12.778 1.00 91.12 96 ILE A N 1
ATOM 734 C CA . ILE A 1 96 ? -3.572 -1.986 14.236 1.00 91.12 96 ILE A CA 1
ATOM 735 C C . ILE A 1 96 ? -4.689 -0.990 14.574 1.00 91.12 96 ILE A C 1
ATOM 737 O O . ILE A 1 96 ? -5.585 -1.314 15.358 1.00 91.12 96 ILE A O 1
ATOM 741 N N . LEU A 1 97 ? -4.675 0.195 13.956 1.00 91.38 97 LEU A N 1
ATOM 742 C CA . LEU A 1 97 ? -5.704 1.218 14.145 1.00 91.38 97 LEU A CA 1
ATOM 743 C C . LEU A 1 97 ? -7.086 0.723 13.718 1.00 91.38 97 LEU A C 1
ATOM 745 O O . LEU A 1 97 ? -8.054 0.924 14.451 1.00 91.38 97 LEU A O 1
ATOM 749 N N . LEU A 1 98 ? -7.184 0.044 12.574 1.00 90.19 98 LEU A N 1
ATOM 750 C CA . LEU A 1 98 ? -8.446 -0.500 12.075 1.00 90.19 98 LEU A CA 1
ATOM 751 C C . LEU A 1 98 ? -9.016 -1.573 13.015 1.00 90.19 98 LEU A C 1
ATOM 753 O O . LEU A 1 98 ? -10.208 -1.552 13.324 1.00 90.19 98 LEU A O 1
ATOM 757 N N . VAL A 1 99 ? -8.171 -2.478 13.520 1.00 88.69 99 VAL A N 1
ATOM 758 C CA . VAL A 1 99 ? -8.575 -3.500 14.501 1.00 88.69 99 VAL A CA 1
ATOM 759 C C . VAL A 1 99 ? -9.031 -2.849 15.804 1.00 88.69 99 VAL A C 1
ATOM 761 O O . VAL A 1 99 ? -10.046 -3.254 16.375 1.00 88.69 99 VAL A O 1
ATOM 764 N N . TRP A 1 100 ? -8.320 -1.824 16.277 1.00 89.00 100 TRP A N 1
ATOM 765 C CA . TRP A 1 100 ? -8.701 -1.122 17.499 1.00 89.00 100 TRP A CA 1
ATOM 766 C C . TRP A 1 100 ? -10.024 -0.371 17.328 1.00 89.00 100 TRP A C 1
ATOM 768 O O . TRP A 1 100 ? -10.888 -0.443 18.204 1.00 89.00 100 TRP A O 1
ATOM 778 N N . LEU A 1 101 ? -10.219 0.279 16.179 1.00 87.69 101 LEU A N 1
ATOM 779 C CA . LEU A 1 101 ? -11.461 0.963 15.839 1.00 87.69 101 LEU A CA 1
ATOM 780 C C . LEU A 1 101 ? -12.636 -0.020 15.814 1.00 87.69 101 LEU A C 1
ATOM 782 O O . LEU A 1 101 ? -13.646 0.232 16.469 1.00 87.69 101 LEU A O 1
ATOM 786 N N . SER A 1 102 ? -12.472 -1.173 15.155 1.00 85.50 102 SER A N 1
ATOM 787 C CA . SER A 1 102 ? -13.517 -2.201 15.066 1.00 85.50 102 SER A CA 1
ATOM 788 C C . SER A 1 102 ? -13.925 -2.782 16.421 1.00 85.50 102 SER A C 1
ATOM 790 O O . SER A 1 102 ? -15.022 -3.321 16.537 1.00 85.50 102 SER A O 1
ATOM 792 N N . ARG A 1 103 ? -13.059 -2.721 17.439 1.00 83.00 103 ARG A N 1
ATOM 793 C CA . ARG A 1 103 ? -13.395 -3.153 18.806 1.00 83.00 103 ARG A CA 1
ATOM 794 C C . ARG A 1 103 ? -14.138 -2.088 19.608 1.00 83.00 103 ARG A C 1
ATOM 796 O O . ARG A 1 103 ? -14.712 -2.412 20.641 1.00 83.00 103 ARG A O 1
ATOM 803 N N . ARG A 1 104 ? -14.088 -0.821 19.187 1.00 80.00 104 ARG A N 1
ATOM 804 C CA . ARG A 1 104 ? -14.741 0.298 19.883 1.00 80.00 104 ARG A CA 1
ATOM 805 C C . ARG A 1 104 ? -16.085 0.691 19.275 1.00 80.00 104 ARG A C 1
ATOM 807 O O . ARG A 1 104 ? -16.809 1.472 19.895 1.00 80.00 104 ARG A O 1
ATOM 814 N N . THR A 1 105 ? -16.422 0.205 18.084 1.00 78.38 105 THR A N 1
ATOM 815 C CA . THR A 1 105 ? -17.722 0.424 17.439 1.00 78.38 105 THR A CA 1
ATOM 816 C C . THR A 1 105 ? -18.780 -0.543 17.978 1.00 78.38 105 THR A C 1
ATOM 818 O O . THR A 1 105 ? -18.466 -1.673 18.335 1.00 78.38 105 THR A O 1
ATOM 821 N N . HIS A 1 106 ? -20.038 -0.088 18.066 1.00 64.06 106 HIS A N 1
ATOM 822 C CA . HIS A 1 106 ? -21.158 -0.903 18.569 1.00 64.06 106 HIS A CA 1
ATOM 823 C C . HIS A 1 106 ? -21.435 -2.128 17.685 1.00 64.06 106 HIS A C 1
ATOM 825 O O . HIS A 1 106 ? -21.849 -3.165 18.192 1.00 64.06 106 HIS A O 1
ATOM 831 N N . GLU A 1 107 ? -21.147 -2.021 16.387 1.00 71.88 107 GLU A N 1
ATOM 832 C CA . GLU A 1 107 ? -21.088 -3.151 15.465 1.00 71.88 107 GLU A CA 1
ATOM 833 C C . GLU A 1 107 ? -19.651 -3.311 14.950 1.00 71.88 107 GLU A C 1
ATOM 835 O O . GLU A 1 107 ? -18.996 -2.305 14.637 1.00 71.88 107 GLU A O 1
ATOM 840 N N . PRO A 1 108 ? -19.125 -4.546 14.873 1.00 67.50 108 PRO A N 1
ATOM 841 C CA . PRO A 1 108 ? -17.809 -4.784 14.303 1.00 67.50 108 PRO A CA 1
ATOM 842 C C . PRO A 1 108 ? -17.814 -4.421 12.816 1.00 67.50 108 PRO A C 1
ATOM 844 O O . PRO A 1 108 ? -18.768 -4.701 12.088 1.00 67.50 108 PRO A O 1
ATOM 847 N N . VAL A 1 109 ? -16.725 -3.810 12.350 1.00 71.25 109 VAL A N 1
ATOM 848 C CA . VAL A 1 109 ? -16.583 -3.447 10.940 1.00 71.25 109 VAL A CA 1
ATOM 849 C C . VAL A 1 109 ? -16.373 -4.734 10.139 1.00 71.25 109 VAL A C 1
ATOM 851 O O . VAL A 1 109 ? -15.304 -5.343 10.174 1.00 71.25 109 VAL A O 1
ATOM 854 N N . ASN A 1 110 ? -17.409 -5.179 9.427 1.00 72.75 110 ASN A N 1
ATOM 855 C CA . ASN A 1 110 ?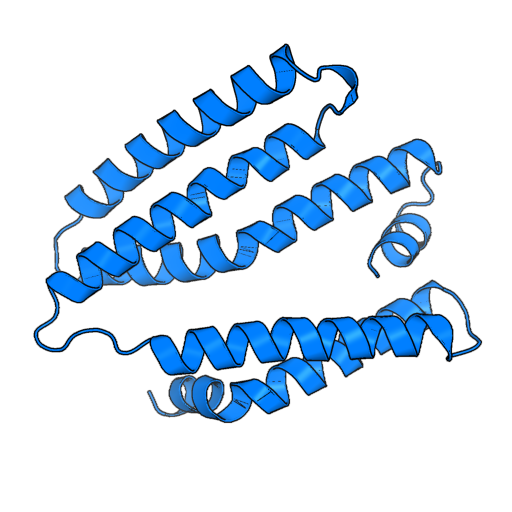 -17.359 -6.384 8.600 1.00 72.75 110 ASN A CA 1
ATOM 856 C C . ASN A 1 110 ? -16.633 -6.115 7.272 1.00 72.75 110 ASN A C 1
ATOM 858 O O . ASN A 1 110 ? -17.251 -5.957 6.223 1.00 72.75 110 ASN A O 1
ATOM 862 N N . THR A 1 111 ? -15.300 -6.094 7.304 1.00 76.12 111 THR A N 1
ATOM 863 C CA . THR A 1 111 ? -14.462 -5.809 6.121 1.00 76.12 111 THR A CA 1
ATOM 864 C C . THR A 1 111 ? -14.061 -7.067 5.340 1.00 76.12 111 THR A C 1
ATOM 866 O O . THR A 1 111 ? -13.431 -6.962 4.292 1.00 76.12 111 THR A O 1
ATOM 869 N N . ASN A 1 112 ? -14.408 -8.271 5.811 1.00 79.44 112 ASN A N 1
ATOM 870 C CA . ASN A 1 112 ? -13.874 -9.525 5.259 1.00 79.44 112 ASN A CA 1
ATOM 871 C C . ASN A 1 112 ? -14.188 -9.700 3.759 1.00 79.44 112 ASN A C 1
ATOM 873 O O . ASN A 1 112 ? -13.302 -9.971 2.950 1.00 79.44 112 ASN A O 1
ATOM 877 N N . THR A 1 113 ? -15.434 -9.437 3.360 1.00 83.94 113 THR A N 1
ATOM 878 C CA . THR A 1 113 ? -15.853 -9.495 1.951 1.00 83.94 113 THR A CA 1
ATOM 879 C C . THR A 1 113 ? -15.135 -8.449 1.094 1.00 83.94 113 THR A C 1
ATOM 881 O O . THR A 1 113 ? -14.732 -8.750 -0.029 1.00 83.94 113 THR A O 1
ATOM 884 N N . ALA A 1 114 ? -14.930 -7.239 1.622 1.00 85.81 114 ALA A N 1
ATOM 885 C CA . ALA A 1 114 ? -14.235 -6.165 0.915 1.00 85.81 114 ALA A CA 1
ATOM 886 C C . ALA A 1 114 ? -12.737 -6.468 0.737 1.00 85.81 114 ALA A C 1
ATOM 888 O O . ALA A 1 114 ? -12.199 -6.236 -0.344 1.00 85.81 114 ALA A O 1
ATOM 889 N N . ILE A 1 115 ? -12.081 -7.056 1.746 1.00 86.69 115 ILE A N 1
ATOM 890 C CA . ILE A 1 115 ? -10.675 -7.484 1.670 1.00 86.69 115 ILE A CA 1
ATOM 891 C C . ILE A 1 115 ? -10.505 -8.554 0.587 1.00 86.69 115 ILE A C 1
ATOM 893 O O . ILE A 1 115 ? -9.634 -8.423 -0.271 1.00 86.69 115 ILE A O 1
ATOM 897 N N . ILE A 1 116 ? -11.363 -9.580 0.581 1.00 88.94 116 ILE A N 1
ATOM 898 C CA . ILE A 1 116 ? -11.294 -10.667 -0.407 1.00 88.94 116 ILE A CA 1
ATOM 899 C C . ILE A 1 116 ? -11.542 -10.127 -1.821 1.00 88.94 116 ILE A C 1
ATOM 901 O O . ILE A 1 116 ? -10.755 -10.400 -2.727 1.00 88.94 116 ILE A O 1
ATOM 905 N N . LYS A 1 117 ? -12.590 -9.315 -2.019 1.00 88.94 117 LYS A N 1
ATOM 906 C CA . LYS A 1 117 ? -12.867 -8.682 -3.320 1.00 88.94 117 LYS A CA 1
ATOM 907 C C . LYS A 1 117 ? -11.723 -7.780 -3.774 1.00 88.94 117 LYS A C 1
ATOM 909 O O . LYS A 1 117 ? -11.378 -7.806 -4.951 1.00 88.94 117 LYS A O 1
ATOM 914 N N . GLY A 1 118 ? -11.123 -7.018 -2.860 1.00 90.25 118 GLY A N 1
ATOM 915 C CA . GLY A 1 118 ? -9.969 -6.164 -3.139 1.00 90.25 118 GLY A CA 1
ATOM 916 C C . GLY A 1 118 ? -8.743 -6.965 -3.575 1.00 90.25 118 GLY A C 1
ATOM 917 O O . GLY A 1 118 ? -8.108 -6.616 -4.567 1.00 90.25 118 GLY A O 1
ATOM 918 N N . LEU A 1 119 ? -8.446 -8.079 -2.901 1.00 91.75 119 LEU A N 1
ATOM 919 C CA . LEU A 1 119 ? -7.325 -8.947 -3.263 1.00 91.75 119 LEU A CA 1
ATOM 920 C C . LEU A 1 119 ? -7.546 -9.623 -4.623 1.00 91.75 119 LEU A C 1
ATOM 922 O O . LEU A 1 119 ? -6.654 -9.606 -5.470 1.00 91.75 119 LEU A O 1
ATOM 926 N N . ILE A 1 120 ? -8.750 -10.157 -4.865 1.00 93.12 120 ILE A N 1
ATOM 927 C CA . ILE A 1 120 ? -9.128 -10.733 -6.166 1.00 93.12 120 ILE A CA 1
ATOM 928 C C . ILE A 1 120 ? -9.013 -9.671 -7.261 1.00 93.12 120 ILE A C 1
ATOM 930 O O . ILE A 1 120 ? -8.434 -9.927 -8.311 1.00 93.12 120 ILE A O 1
ATOM 934 N N . SER A 1 121 ? -9.514 -8.464 -7.005 1.00 93.12 121 SER A N 1
ATOM 935 C CA . SER A 1 121 ? -9.435 -7.331 -7.924 1.00 93.12 121 SER A CA 1
ATOM 936 C C . SER A 1 121 ? -7.992 -6.948 -8.264 1.00 93.12 121 SER A C 1
ATOM 938 O O . SER A 1 121 ? -7.666 -6.792 -9.441 1.00 93.12 121 SER A O 1
ATOM 940 N N . ALA A 1 122 ? -7.104 -6.886 -7.267 1.00 91.75 122 ALA A N 1
ATOM 941 C CA . ALA A 1 122 ? -5.688 -6.596 -7.472 1.00 91.75 122 ALA A CA 1
ATOM 942 C C . ALA A 1 122 ? -4.995 -7.669 -8.328 1.00 91.75 122 ALA A C 1
ATOM 944 O O . ALA A 1 122 ? -4.253 -7.337 -9.255 1.00 91.75 122 ALA A O 1
ATOM 945 N N . VAL A 1 123 ? -5.267 -8.952 -8.061 1.00 94.12 123 VAL A N 1
ATOM 946 C CA . VAL A 1 123 ? -4.702 -10.067 -8.835 1.00 94.12 123 VAL A CA 1
ATOM 947 C C . VAL A 1 123 ? -5.238 -10.059 -10.264 1.00 94.12 123 VAL A C 1
ATOM 949 O O . VAL A 1 123 ? -4.451 -10.073 -11.207 1.00 94.12 123 VAL A O 1
ATOM 952 N N . VAL A 1 124 ? -6.558 -9.984 -10.450 1.00 94.06 124 VAL A N 1
ATOM 953 C CA . VAL A 1 124 ? -7.180 -10.010 -11.782 1.00 94.06 124 VAL A CA 1
ATOM 954 C C . VAL A 1 124 ? -6.769 -8.785 -12.601 1.00 94.06 124 VAL A C 1
ATOM 956 O O . VAL A 1 124 ? -6.349 -8.936 -13.746 1.00 94.06 124 VAL A O 1
ATOM 959 N N . GLY A 1 125 ? -6.805 -7.582 -12.022 1.00 92.25 125 GLY A N 1
ATOM 960 C CA . GLY A 1 125 ? -6.354 -6.358 -12.690 1.00 92.25 125 GLY A CA 1
ATOM 961 C C . GLY A 1 125 ? -4.868 -6.401 -13.057 1.00 92.25 125 GLY A C 1
ATOM 962 O O . GLY A 1 125 ? -4.484 -5.990 -14.156 1.00 92.25 125 GLY A O 1
ATOM 963 N N . GLY A 1 126 ? -4.031 -6.967 -12.180 1.00 90.06 126 GLY A N 1
ATOM 964 C CA . GLY A 1 126 ? -2.610 -7.199 -12.437 1.00 90.06 126 GLY A CA 1
ATOM 965 C C . GLY A 1 126 ? -2.367 -8.182 -13.584 1.00 90.06 126 GLY A C 1
ATOM 966 O O . GLY A 1 126 ? -1.590 -7.880 -14.491 1.00 90.06 126 GLY A O 1
ATOM 967 N N . VAL A 1 127 ? -3.075 -9.316 -13.593 1.00 92.62 127 VAL A N 1
ATOM 968 C CA . VAL A 1 127 ? -3.004 -10.323 -14.664 1.00 92.62 127 VAL A CA 1
ATOM 969 C C . VAL A 1 127 ? -3.456 -9.731 -15.996 1.00 92.62 127 VAL A C 1
ATOM 971 O O . VAL A 1 127 ? -2.747 -9.868 -16.986 1.00 92.62 127 VAL A O 1
ATOM 974 N N . VAL A 1 128 ? -4.576 -9.004 -16.031 1.00 91.56 128 VAL A N 1
ATOM 975 C CA . VAL A 1 128 ? -5.063 -8.338 -17.251 1.00 91.56 128 VAL A CA 1
ATOM 976 C C . VAL A 1 128 ? -4.037 -7.331 -17.774 1.00 91.56 128 VAL A C 1
ATOM 978 O O . VAL A 1 128 ? -3.704 -7.350 -18.958 1.00 91.56 128 VAL A O 1
ATOM 981 N N . THR A 1 129 ? -3.473 -6.501 -16.892 1.00 90.44 129 THR A N 1
ATOM 982 C CA . THR A 1 129 ? -2.415 -5.545 -17.259 1.00 90.44 129 THR A CA 1
ATOM 983 C C . THR A 1 129 ? -1.196 -6.257 -17.848 1.00 90.44 129 THR A C 1
ATOM 985 O O . THR A 1 129 ? -0.600 -5.780 -18.815 1.00 90.44 129 THR A O 1
ATOM 988 N N . TYR A 1 130 ? -0.808 -7.391 -17.263 1.00 88.50 130 TYR A N 1
ATOM 989 C CA . TYR A 1 130 ? 0.330 -8.184 -17.713 1.00 88.50 130 TYR A CA 1
ATOM 990 C C . TYR A 1 130 ? 0.072 -8.841 -19.075 1.00 88.50 130 TYR A C 1
ATOM 992 O O . TYR A 1 130 ? 0.919 -8.751 -19.960 1.00 88.50 130 TYR A O 1
ATOM 1000 N N . LEU A 1 131 ? -1.114 -9.418 -19.284 1.00 88.44 131 LEU A N 1
ATOM 1001 C CA . LEU A 1 131 ? -1.510 -10.012 -20.563 1.00 88.44 131 LEU A CA 1
ATOM 1002 C C . LEU A 1 131 ? -1.530 -8.968 -21.685 1.00 88.44 131 LEU A C 1
ATOM 1004 O O . LEU A 1 131 ? -0.990 -9.217 -22.758 1.00 88.44 131 LEU A O 1
ATOM 1008 N N . ILE A 1 132 ? -2.070 -7.773 -21.435 1.00 87.19 132 ILE A N 1
ATOM 1009 C CA . ILE A 1 132 ? -2.059 -6.682 -22.422 1.00 87.19 132 ILE A CA 1
ATOM 1010 C C . ILE A 1 132 ? -0.625 -6.273 -22.768 1.00 87.19 132 ILE A C 1
ATOM 1012 O O . ILE A 1 132 ? -0.320 -6.035 -23.932 1.00 87.19 132 ILE A O 1
ATOM 1016 N N . ALA A 1 133 ? 0.271 -6.238 -21.780 1.00 85.06 133 ALA A N 1
ATOM 1017 C CA . ALA A 1 133 ? 1.675 -5.922 -22.017 1.00 85.06 133 ALA A CA 1
ATOM 1018 C C . ALA A 1 133 ? 2.414 -6.992 -22.849 1.00 85.06 133 ALA A C 1
ATOM 1020 O O . ALA A 1 133 ? 3.393 -6.650 -23.505 1.00 85.06 133 ALA A O 1
ATOM 1021 N N . LEU A 1 134 ? 1.965 -8.254 -22.827 1.00 83.62 134 LEU A N 1
ATOM 1022 C CA . LEU A 1 134 ? 2.545 -9.346 -23.620 1.00 83.62 134 LEU A CA 1
ATOM 1023 C C . LEU A 1 134 ? 1.968 -9.436 -25.037 1.00 83.62 134 LEU A C 1
ATOM 1025 O O . LEU A 1 134 ? 2.714 -9.663 -25.985 1.00 83.62 134 LEU A O 1
ATOM 1029 N N . TYR A 1 135 ? 0.648 -9.301 -25.176 1.00 84.06 135 TYR A N 1
ATOM 1030 C CA . TYR A 1 135 ? -0.058 -9.621 -26.421 1.00 84.06 135 TYR A CA 1
ATOM 1031 C C . TYR A 1 135 ? -0.345 -8.417 -27.315 1.00 84.06 135 TYR A C 1
ATOM 1033 O O . TYR A 1 135 ? -0.699 -8.622 -28.473 1.00 84.06 135 TYR A O 1
ATOM 1041 N N . LEU A 1 136 ? -0.228 -7.179 -26.821 1.00 79.31 136 LEU A N 1
ATOM 1042 C CA . LEU A 1 136 ? -0.493 -5.991 -27.629 1.00 79.31 136 LEU A CA 1
ATOM 1043 C C . LEU A 1 136 ? 0.798 -5.507 -28.318 1.00 79.31 136 LEU A C 1
ATOM 1045 O O . LEU A 1 136 ? 1.642 -4.900 -27.653 1.00 79.31 136 LEU A O 1
ATOM 1049 N N . PRO A 1 137 ? 0.969 -5.722 -29.637 1.00 67.44 137 PRO A N 1
ATOM 1050 C CA . PRO A 1 137 ? 2.081 -5.138 -30.375 1.00 67.44 137 PRO A CA 1
ATOM 1051 C C . PRO A 1 137 ? 1.881 -3.621 -30.477 1.00 67.44 137 PRO A C 1
ATOM 1053 O O . PRO A 1 137 ? 0.924 -3.138 -31.079 1.00 67.44 137 PRO A O 1
ATOM 1056 N N . GLY A 1 138 ? 2.776 -2.850 -29.863 1.00 73.38 138 GLY A N 1
ATOM 1057 C CA . GLY A 1 138 ? 2.721 -1.390 -29.863 1.00 73.38 138 GLY A CA 1
ATOM 1058 C C . GLY A 1 138 ? 3.890 -0.760 -29.107 1.00 73.38 138 GLY A C 1
ATOM 1059 O O . GLY A 1 138 ? 4.702 -1.454 -28.498 1.00 73.38 138 GLY A O 1
ATOM 1060 N N . GLY A 1 139 ? 3.980 0.572 -29.136 1.00 80.25 139 GLY A N 1
ATOM 1061 C CA . GLY A 1 139 ? 4.994 1.309 -28.377 1.00 80.25 139 GLY A CA 1
ATOM 1062 C C . GLY A 1 139 ? 4.847 1.083 -26.869 1.00 80.25 139 GLY A C 1
ATOM 1063 O O . GLY A 1 139 ? 3.740 1.165 -26.338 1.00 80.25 139 GLY A O 1
ATOM 1064 N N . ALA A 1 140 ? 5.963 0.844 -26.173 1.00 81.12 140 ALA A N 1
ATOM 1065 C CA . ALA A 1 140 ? 5.988 0.424 -24.766 1.00 81.12 140 ALA A CA 1
ATOM 1066 C C . ALA A 1 140 ? 5.237 1.368 -23.800 1.00 81.12 140 ALA A C 1
ATOM 1068 O O . ALA A 1 140 ? 4.714 0.932 -22.777 1.00 81.12 140 ALA A O 1
ATOM 1069 N N . ILE A 1 141 ? 5.165 2.662 -24.125 1.00 83.25 141 ILE A N 1
ATOM 1070 C CA . ILE A 1 141 ? 4.418 3.671 -23.358 1.00 83.25 141 ILE A CA 1
ATOM 1071 C C . ILE A 1 141 ? 2.908 3.483 -23.549 1.00 83.25 141 ILE A C 1
ATOM 1073 O O . ILE A 1 141 ? 2.162 3.425 -22.575 1.00 83.25 141 ILE A O 1
ATOM 1077 N N . ILE A 1 142 ? 2.455 3.350 -24.798 1.00 84.94 142 ILE A N 1
ATOM 1078 C CA . ILE A 1 142 ? 1.033 3.221 -25.144 1.00 84.94 142 ILE A CA 1
ATOM 1079 C C . ILE A 1 142 ? 0.481 1.904 -24.594 1.00 84.94 142 ILE A C 1
ATOM 1081 O O . ILE A 1 142 ? -0.577 1.897 -23.968 1.00 84.94 142 ILE A O 1
ATOM 1085 N N . THR A 1 143 ? 1.218 0.802 -24.746 1.00 86.88 143 THR A N 1
ATOM 1086 C CA . THR A 1 143 ? 0.809 -0.501 -24.199 1.00 86.88 143 THR A CA 1
ATOM 1087 C C . THR A 1 143 ? 0.759 -0.484 -22.671 1.00 86.88 143 THR A C 1
ATOM 1089 O O . THR A 1 143 ? -0.169 -1.042 -22.085 1.00 86.88 143 THR A O 1
ATOM 1092 N N . ALA A 1 144 ? 1.691 0.211 -22.007 1.00 85.31 144 ALA A N 1
ATOM 1093 C CA . ALA A 1 144 ? 1.657 0.395 -20.559 1.00 85.31 144 ALA A CA 1
ATOM 1094 C C . ALA A 1 144 ? 0.437 1.209 -20.099 1.00 85.31 144 ALA A C 1
ATOM 1096 O O . ALA A 1 144 ? -0.222 0.795 -19.145 1.00 85.31 144 ALA A O 1
ATOM 1097 N N . LEU A 1 145 ? 0.111 2.315 -20.778 1.00 87.25 145 LEU A N 1
ATOM 1098 C CA . LEU A 1 145 ? -1.057 3.143 -20.458 1.00 87.25 145 LEU A CA 1
ATOM 1099 C C . LEU A 1 145 ? -2.365 2.373 -20.653 1.00 87.25 145 LEU A C 1
ATOM 1101 O O . LEU A 1 145 ? -3.193 2.338 -19.746 1.00 87.25 145 LEU A O 1
ATOM 1105 N N . ILE A 1 146 ? -2.528 1.705 -21.798 1.00 88.88 146 ILE A N 1
ATOM 1106 C CA . ILE A 1 146 ? -3.714 0.887 -22.085 1.00 88.88 146 ILE A CA 1
ATOM 1107 C C . ILE A 1 146 ? -3.841 -0.231 -21.050 1.00 88.88 146 ILE A C 1
ATOM 1109 O O . ILE A 1 146 ? -4.916 -0.418 -20.485 1.00 88.88 146 ILE A O 1
ATOM 1113 N N . GLY A 1 147 ? -2.746 -0.935 -20.749 1.00 88.56 147 GLY A N 1
ATOM 1114 C CA . GLY A 1 147 ? -2.737 -1.984 -19.734 1.00 88.56 147 GLY A CA 1
ATOM 1115 C C . GLY A 1 147 ? -3.180 -1.473 -18.363 1.00 88.56 147 GLY A C 1
ATOM 1116 O O . GLY A 1 147 ? -4.012 -2.108 -17.725 1.00 88.56 147 GLY A O 1
ATOM 1117 N N . MET A 1 148 ? -2.682 -0.309 -17.931 1.00 89.12 148 MET A N 1
ATOM 1118 C CA . MET A 1 148 ? -3.068 0.303 -16.654 1.00 89.12 148 MET A CA 1
ATOM 1119 C C . MET A 1 148 ? -4.540 0.725 -16.626 1.00 89.12 148 MET A C 1
ATOM 1121 O O . MET A 1 148 ? -5.215 0.484 -15.627 1.00 89.12 148 MET A O 1
ATOM 1125 N N . ILE A 1 149 ? -5.051 1.315 -17.711 1.00 92.00 149 ILE A N 1
ATOM 1126 C CA . ILE A 1 149 ? -6.458 1.726 -17.810 1.00 92.00 149 ILE A CA 1
ATOM 1127 C C . ILE A 1 149 ? -7.364 0.497 -17.776 1.00 92.00 149 ILE A C 1
ATOM 1129 O O . ILE A 1 149 ? -8.262 0.418 -16.944 1.00 92.00 149 ILE A O 1
ATOM 1133 N N . VAL A 1 150 ? -7.120 -0.486 -18.643 1.00 92.88 150 VAL A N 1
ATOM 1134 C CA . VAL A 1 150 ? -7.975 -1.674 -18.750 1.00 92.88 150 VAL A CA 1
ATOM 1135 C C . VAL A 1 150 ? -7.889 -2.523 -17.482 1.00 92.88 150 VAL A C 1
ATOM 1137 O O . VAL A 1 150 ? -8.921 -2.911 -16.942 1.00 92.88 150 VAL A O 1
ATOM 1140 N N . GLY A 1 151 ? -6.686 -2.757 -16.950 1.00 90.88 151 GLY A N 1
ATOM 1141 C CA . GLY A 1 151 ? -6.504 -3.466 -15.684 1.00 90.88 151 GLY A CA 1
ATOM 1142 C C . GLY A 1 151 ? -7.178 -2.753 -14.510 1.00 90.88 151 GLY A C 1
ATOM 1143 O O . GLY A 1 151 ? -7.833 -3.404 -13.697 1.00 90.88 151 GLY A O 1
ATOM 1144 N N . GLY A 1 152 ? -7.090 -1.420 -14.459 1.00 89.94 152 GLY A N 1
ATOM 1145 C CA . GLY A 1 152 ? -7.772 -0.594 -13.463 1.00 89.94 152 GLY A CA 1
ATOM 1146 C C . GLY A 1 152 ? -9.298 -0.642 -13.583 1.00 89.94 152 GLY A C 1
ATOM 1147 O O . GLY A 1 152 ? -9.984 -0.779 -12.574 1.00 89.94 152 GLY A O 1
ATOM 1148 N N . LEU A 1 153 ? -9.843 -0.602 -14.802 1.00 93.69 153 LEU A N 1
ATOM 1149 C CA . LEU A 1 153 ? -11.284 -0.727 -15.047 1.00 93.69 153 LEU A CA 1
ATOM 1150 C C . LEU A 1 153 ? -11.815 -2.106 -14.648 1.00 93.69 153 LEU A C 1
ATOM 1152 O O . LEU A 1 153 ? -12.871 -2.196 -14.026 1.00 93.69 153 LEU A O 1
ATOM 1156 N N . VAL A 1 154 ? -11.078 -3.178 -14.953 1.00 93.25 154 VAL A N 1
ATOM 1157 C CA . VAL A 1 154 ? -11.443 -4.539 -14.530 1.00 93.25 154 VAL A CA 1
ATOM 1158 C C . VAL A 1 154 ? -11.397 -4.660 -13.007 1.00 93.25 154 VAL A C 1
ATOM 1160 O O . VAL A 1 154 ? -12.335 -5.181 -12.401 1.00 93.25 154 VAL A O 1
ATOM 1163 N N . ALA A 1 155 ? -10.348 -4.130 -12.376 1.00 91.62 155 ALA A N 1
ATOM 1164 C CA . ALA A 1 155 ? -10.237 -4.087 -10.924 1.00 91.62 155 ALA A CA 1
ATOM 1165 C C . ALA A 1 155 ? -11.425 -3.335 -10.288 1.00 91.62 155 ALA A C 1
ATOM 1167 O O . ALA A 1 155 ? -12.038 -3.819 -9.329 1.00 91.62 155 ALA A O 1
ATOM 1168 N N . LEU A 1 156 ? -11.802 -2.190 -10.861 1.00 90.12 156 LEU A N 1
ATOM 1169 C CA . LEU A 1 156 ? -12.930 -1.377 -10.414 1.00 90.12 156 LEU A CA 1
ATOM 1170 C C . LEU A 1 156 ? -14.274 -2.090 -10.607 1.00 90.12 156 LEU A C 1
ATOM 1172 O O . LEU A 1 156 ? -15.114 -2.037 -9.714 1.00 90.12 156 LEU A O 1
ATOM 1176 N N . ALA A 1 157 ? -14.470 -2.802 -11.718 1.00 91.38 157 ALA A N 1
ATOM 1177 C CA . ALA A 1 157 ? -15.688 -3.569 -11.971 1.00 91.38 157 ALA A CA 1
ATOM 1178 C C . ALA A 1 157 ? -15.928 -4.648 -10.898 1.00 91.38 157 ALA A C 1
ATOM 1180 O O . ALA A 1 157 ? -17.061 -4.837 -10.457 1.00 91.38 157 ALA A O 1
ATOM 1181 N N . ILE A 1 158 ? -14.866 -5.308 -10.419 1.00 90.75 158 ILE A N 1
ATOM 1182 C CA . ILE A 1 158 ? -14.949 -6.331 -9.361 1.00 90.75 158 ILE A CA 1
ATOM 1183 C C . ILE A 1 158 ? -15.341 -5.715 -8.009 1.00 90.75 158 ILE A C 1
ATOM 1185 O O . ILE A 1 158 ? -16.153 -6.280 -7.276 1.00 90.75 158 ILE A O 1
ATOM 1189 N N . VAL A 1 159 ? -14.790 -4.544 -7.673 1.00 89.88 159 VAL A N 1
ATOM 1190 C CA . VAL A 1 159 ? -15.039 -3.857 -6.387 1.00 89.88 159 VAL A CA 1
ATOM 1191 C C . VAL A 1 159 ? -16.221 -2.879 -6.479 1.00 89.88 159 VAL A C 1
ATOM 1193 O O . VAL A 1 159 ? -16.574 -2.221 -5.502 1.00 89.88 159 VAL A O 1
ATOM 1196 N N . TRP A 1 160 ? -16.906 -2.816 -7.625 1.00 87.50 160 TRP A N 1
ATOM 1197 C CA . TRP A 1 160 ? -17.967 -1.845 -7.900 1.00 87.50 160 TRP A CA 1
ATOM 1198 C C . TRP A 1 160 ? -19.093 -1.865 -6.863 1.00 87.50 160 TRP A C 1
ATOM 1200 O O . TRP A 1 160 ? -19.626 -0.815 -6.506 1.00 87.50 160 TRP A O 1
ATOM 1210 N N . SER A 1 161 ? -19.434 -3.045 -6.331 1.00 83.75 161 SER A N 1
ATOM 1211 C CA . SER A 1 161 ? -20.458 -3.173 -5.287 1.00 83.75 161 SER A CA 1
ATOM 1212 C C . SER A 1 161 ? -20.108 -2.396 -4.016 1.00 83.75 161 SER A C 1
ATOM 1214 O O . SER A 1 161 ? -21.003 -1.830 -3.396 1.00 83.75 161 SER A O 1
ATOM 1216 N N . GLU A 1 162 ? -18.824 -2.369 -3.644 1.00 83.50 162 GLU A N 1
ATOM 1217 C CA . GLU A 1 162 ? -18.328 -1.625 -2.479 1.00 83.50 162 GLU A CA 1
ATOM 1218 C C . GLU A 1 162 ? -18.138 -0.145 -2.836 1.00 83.50 162 GLU A C 1
ATOM 1220 O O . GLU A 1 162 ? -18.566 0.732 -2.094 1.00 83.50 162 GLU A O 1
ATOM 1225 N N . ALA A 1 163 ? -17.598 0.157 -4.023 1.00 81.62 163 ALA A N 1
ATOM 1226 C CA . ALA A 1 163 ? -17.426 1.537 -4.487 1.00 81.62 163 ALA A CA 1
ATOM 1227 C C . ALA A 1 163 ? -18.762 2.298 -4.561 1.00 81.62 163 ALA A C 1
ATOM 1229 O O . ALA A 1 163 ? -18.841 3.472 -4.208 1.00 81.62 163 ALA A O 1
ATOM 1230 N N . LYS A 1 164 ? -19.844 1.619 -4.957 1.00 84.44 164 LYS A N 1
ATOM 1231 C CA . LYS A 1 164 ? -21.190 2.200 -5.003 1.00 84.44 164 LYS A CA 1
ATOM 1232 C C . LYS A 1 164 ? -21.717 2.610 -3.623 1.00 84.44 164 LYS A C 1
ATOM 1234 O O . LYS A 1 164 ? -22.565 3.497 -3.562 1.00 84.44 164 LYS A O 1
ATOM 1239 N N . GLN A 1 165 ? -21.238 2.003 -2.534 1.00 81.25 165 GLN A N 1
ATOM 1240 C CA . GLN A 1 165 ? -21.634 2.404 -1.179 1.00 81.25 165 GLN A CA 1
ATOM 1241 C C . GLN A 1 165 ? -21.167 3.829 -0.861 1.00 81.25 165 GLN A C 1
ATOM 1243 O O . GLN A 1 165 ? -21.899 4.559 -0.206 1.00 81.25 165 GLN A O 1
ATOM 1248 N N . LEU A 1 166 ? -20.023 4.265 -1.407 1.00 77.00 166 LEU A N 1
ATOM 1249 C CA . LEU A 1 166 ? -19.513 5.629 -1.218 1.00 77.00 166 LEU A CA 1
ATOM 1250 C C . LEU A 1 166 ? -20.437 6.701 -1.813 1.00 77.00 166 LEU A C 1
ATOM 1252 O O . LEU A 1 166 ? -20.527 7.794 -1.272 1.00 77.00 166 LEU A O 1
ATOM 1256 N N . PHE A 1 167 ? -21.141 6.386 -2.904 1.00 76.56 167 PHE A N 1
ATOM 1257 C CA . PHE A 1 167 ? -22.093 7.298 -3.555 1.00 76.56 167 PHE A CA 1
ATOM 1258 C C . PHE A 1 167 ? -23.494 7.275 -2.932 1.00 76.56 167 PHE A C 1
ATOM 1260 O O . PHE A 1 167 ? -24.381 7.990 -3.393 1.00 76.56 167 PHE A O 1
ATOM 1267 N N . ARG A 1 168 ? -23.726 6.402 -1.947 1.00 67.31 168 ARG A N 1
ATOM 1268 C CA . ARG A 1 168 ? -24.996 6.287 -1.217 1.00 67.31 168 ARG A CA 1
ATOM 1269 C C . ARG A 1 168 ? -24.901 6.809 0.224 1.00 67.31 168 ARG A C 1
ATOM 1271 O O . ARG A 1 168 ? -25.846 6.597 0.981 1.00 67.31 168 ARG A O 1
ATOM 1278 N N . LEU A 1 169 ? -23.780 7.443 0.575 1.00 53.88 169 LEU A N 1
ATOM 1279 C CA . LEU A 1 169 ? -23.601 8.257 1.782 1.00 53.88 169 LEU A CA 1
ATOM 1280 C C . LEU A 1 169 ? -24.220 9.643 1.572 1.00 53.88 169 LEU A C 1
ATOM 1282 O O . LEU A 1 169 ? -24.782 10.165 2.557 1.00 53.88 169 LEU A O 1
#

Radius of gyration: 19.05 Å; chains: 1; bounding box: 49×24×52 Å